Protein 4UMS (pdb70)

Radius of gyration: 17.71 Å; Cα contacts (8 Å, |Δi|>4): 432; chains: 1; bounding box: 54×30×47 Å

Foldseek 3Di:
DEAKEWEWAAEEDAQQAKDKIFIKIAPADQQFWQKWKFKKFWDLVFKAWDDKAADPLWPPCVVFWDWDCPPRRMIMIIGHHPVLRPTGSRHIDTGMMTMITGHNPHDFAKIKMDTDGTDWIWGQNPHDTGTYHYHYDIYIYGYDHDDDPDDDDD

Organism: NCBI:txid35825

Solvent-accessible surface area: 8501 Å² total; per-residue (Å²): 90,148,161,3,34,0,40,1,8,147,76,116,9,81,62,30,23,103,8,61,0,24,0,67,2,55,111,21,16,115,37,0,0,12,21,1,52,5,51,5,43,18,53,20,118,5,2,75,32,88,55,18,93,32,6,135,20,8,92,63,48,180,64,7,25,52,37,81,90,102,95,135,9,47,1,36,0,84,0,72,2,60,50,141,41,80,61,8,0,87,116,29,30,28,0,0,82,3,14,0,70,0,66,90,122,14,67,80,31,96,35,63,4,120,92,43,120,54,35,63,6,6,0,37,97,116,128,119,127,8,70,6,17,23,97,37,62,63,4,11,0,47,2,47,87,82,80,111,174,126,145,127,185,224

Secondary structure (DSSP, 8-state):
--EEEEEE-EEEEETT-EEEEEEEEES--TT-BSEEEEEEE--TTTEEEEEEEE-TTSSSHHHHEEEE--STTEEEEEEE-TTSSTT-B-S-EEEEEEEEEE-TTPPSEEEEEEEEEEEEEEEESSSSEEE-EEEEE-EEEEEEPPPPS-----

Nearest PDB structures (foldseek):
  4ums-assembly1_A  TM=1.007E+00  e=8.658E-33  Pseudobacteroides cellulosolvens
  5nrm-assembly1_A  TM=9.274E-01  e=5.463E-15  Acetivibrio cellulolyticus
  2vn5-assembly1_A  TM=9.359E-01  e=1.611E-14  Ruminiclostridium cellulolyticum
  1g1k-assembly2_B  TM=8.907E-01  e=8.159E-14  Ruminiclostridium cellulolyticum
  4uyq-assembly1_A  TM=8.966E-01  e=2.540E-13  Acetivibrio cellulolyticus

Sequence (154 aa):
MYYWMMNVVIGKMNAEVGGEVVVPIIEFNNVPSFGINNCDFKLVYDATALELKNVEAGDIIKTPLANFSNNKSEEEGKISSFLFNDASQGSMQIENNGGVFAKITFKVKSTTATGVYDLRKDLVGSFSGLKKDNKMTSIGAEFTNGSITVAATAPLEHHHH

InterPro domains:
  IPR000663 Natriuretic peptide [SM00183] (596-619)
  IPR000663 Natriuretic peptide [SM00183] (958-981)
  IPR000663 Natriuretic peptide [SM00183] (1141-1164)
  IPR000663 Natriuretic peptide [SM00183] (1418-1441)
  IPR000663 Natriuretic peptide [SM00183] (1649-1672)
  IPR000663 Natriuretic peptide [SM00183] (1844-1867)
  IPR001119 S-layer homology domain [PF00395] (2105-2124)
  IPR001119 S-layer homology domain [PF00395] (2142-2184)
  IPR001119 S-layer homology domain [PF00395] (2204-2244)
  IPR001119 S-layer homology domain [PS51272] (2069-2138)
  IPR001119 S-layer homology domain [PS51272] (2139-2198)
  IPR001119 S-layer homology domain [PS51272] (2199-2262)
  IPR001434 Large cysteine-rich periplasmic protein OmcB-like, DUF11 domain [PF01345] (1967-2082)
  IPR002102 Cellulosome anchoring protein, cohesin domain [PF00963] (34-171)
  IPR002102 Cellulosome anchoring protein, cohesin domain [PF00963] (182-318)
  IPR002102 Cellulosome anchoring protein, cohesin domain [PF00963] (352-491)
  IPR002102 Cellulosom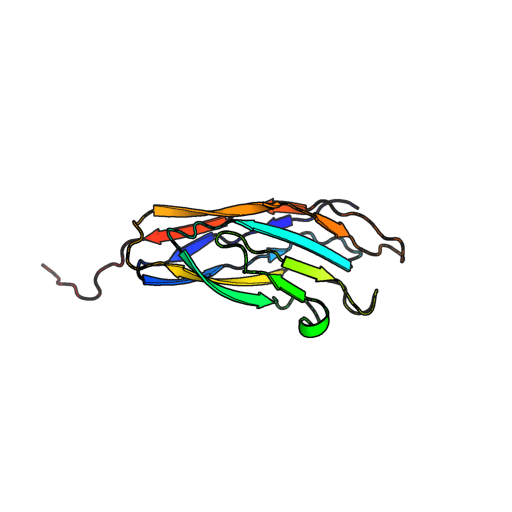e anchoring protein, cohesin domain [PF00963] (497-636)
  IPR002102 Cellulosome anchoring protein, cohesin domain [PF00963] (682-806)
  IPR002102 Cellulosome anchoring protein, cohesin domain [PF00963] (860-998)
  IPR002102 Cellulosome anchoring protein, cohesin domain [PF00963] (1042-1181)

Structure (mmCIF, N/CA/C/O backbone):
data_4UMS
#
_entry.id   4UMS
#
_cell.length_a   30.382
_cell.length_b   52.767
_cell.length_c   90.457
_cell.angle_alpha   90.00
_cell.angle_beta   90.00
_cell.angle_gamma   90.00
#
_symmetry.space_group_name_H-M   'P 21 21 21'
#
loop_
_entity.id
_entity.type
_entity.pdbx_description
1 polymer 'CELLULOSOMAL ANCHORING SCAFFOLDIN B'
2 water water
#
loop_
_atom_site.group_PDB
_atom_site.id
_atom_site.type_symbol
_atom_site.label_atom_id
_atom_site.label_alt_id
_atom_site.label_comp_id
_atom_site.label_asym_id
_atom_site.label_entity_id
_atom_site.label_seq_id
_atom_site.pdbx_PDB_ins_code
_atom_site.Cartn_x
_atom_site.Cartn_y
_atom_site.Cartn_z
_atom_site.occupancy
_atom_site.B_iso_or_equiv
_atom_site.auth_seq_id
_atom_site.auth_comp_id
_atom_site.auth_asym_id
_atom_site.auth_atom_id
_atom_site.pdbx_PDB_model_num
ATOM 1 N N . MET A 1 1 ? 24.778 -17.467 -7.606 1.00 74.38 1039 MET A N 1
ATOM 2 C CA . MET A 1 1 ? 24.281 -17.522 -9.018 1.00 66.36 1039 MET A CA 1
ATOM 3 C C . MET A 1 1 ? 22.963 -18.354 -8.836 1.00 59.43 1039 MET A C 1
ATOM 4 O O . MET A 1 1 ? 22.552 -18.465 -7.689 1.00 61.70 1039 MET A O 1
ATOM 9 N N . TYR A 1 2 ? 22.341 -19.046 -9.809 1.00 53.20 1040 TYR A N 1
ATOM 10 C CA A TYR A 1 2 ? 22.976 -19.535 -11.031 0.50 48.63 1040 TYR A CA 1
ATOM 11 C CA B TYR A 1 2 ? 22.990 -19.487 -11.010 0.50 48.48 1040 TYR A CA 1
ATOM 12 C C . TYR A 1 2 ? 22.182 -19.142 -12.281 1.00 41.36 1040 TYR A C 1
ATOM 13 O O . TYR A 1 2 ? 22.662 -18.385 -13.078 1.00 40.07 1040 TYR A O 1
ATOM 30 N N . TRP A 1 3 ? 20.988 -19.704 -12.474 1.00 36.69 1041 TRP A N 1
ATOM 31 C CA . TRP A 1 3 ? 20.213 -19.469 -13.716 1.00 31.68 1041 TRP A CA 1
ATOM 32 C C . TRP A 1 3 ? 18.743 -19.238 -13.472 1.00 29.56 1041 TRP A C 1
ATOM 33 O O . TRP A 1 3 ? 18.169 -19.827 -12.579 1.00 31.42 1041 TRP A O 1
ATOM 44 N N A MET A 1 4 ? 18.129 -18.386 -14.293 0.50 27.23 1042 MET A N 1
ATOM 45 N N B MET A 1 4 ? 18.135 -18.390 -14.305 0.50 28.66 1042 MET A N 1
ATOM 46 C CA A MET A 1 4 ? 16.676 -18.176 -14.256 0.50 26.31 1042 MET A CA 1
ATOM 47 C CA B MET A 1 4 ? 16.691 -18.115 -14.258 0.50 28.50 1042 MET A CA 1
ATOM 48 C C A MET A 1 4 ? 16.143 -18.218 -15.687 0.50 26.48 1042 MET A C 1
ATOM 49 C C B MET A 1 4 ? 16.144 -18.168 -15.689 0.50 27.77 1042 MET A C 1
ATOM 50 O O A MET A 1 4 ? 16.918 -18.218 -16.640 0.50 26.77 1042 MET A O 1
ATOM 51 O O B MET A 1 4 ? 16.912 -18.117 -16.649 0.50 28.02 1042 MET A O 1
ATOM 60 N N . ASN A 1 5 ? 14.825 -18.262 -15.832 1.00 21.32 1043 ASN A N 1
ATOM 61 C CA . ASN A 1 5 ? 14.212 -18.398 -17.123 1.00 22.27 1043 ASN A CA 1
ATOM 62 C C . ASN A 1 5 ? 13.426 -17.138 -17.490 1.00 21.57 1043 ASN A C 1
ATOM 63 O O . ASN A 1 5 ? 12.572 -16.717 -16.716 1.00 21.61 1043 ASN A O 1
ATOM 68 N N . VAL A 1 6 ? 13.699 -16.562 -18.663 1.00 20.98 1044 VAL A N 1
ATOM 69 C CA . VAL A 1 6 ? 12.809 -15.554 -19.284 1.00 19.70 1044 VAL A CA 1
ATOM 70 C C . VAL A 1 6 ? 11.994 -16.197 -20.399 1.00 20.01 1044 VAL A C 1
ATOM 71 O O . VAL A 1 6 ? 12.571 -16.738 -21.337 1.00 20.01 1044 VAL A O 1
ATOM 75 N N . VAL A 1 7 ? 10.666 -16.191 -20.252 1.00 19.41 1045 VAL A N 1
ATOM 76 C CA . VAL A 1 7 ? 9.762 -16.792 -21.227 1.00 20.34 1045 VAL A CA 1
ATOM 77 C C . VAL A 1 7 ? 9.050 -15.676 -21.973 1.00 19.38 1045 VAL A C 1
ATOM 78 O O . VAL A 1 7 ? 8.292 -14.880 -21.369 1.00 19.10 1045 VAL A O 1
ATOM 82 N N . ILE A 1 8 ? 9.299 -15.632 -23.276 1.00 19.38 1046 ILE A N 1
ATOM 83 C CA . ILE A 1 8 ? 8.586 -14.713 -24.175 1.00 18.71 1046 ILE A CA 1
ATOM 84 C C . ILE A 1 8 ? 7.338 -15.455 -24.641 1.00 19.86 1046 ILE A C 1
ATOM 85 O O . ILE A 1 8 ? 7.430 -16.617 -25.136 1.00 18.89 1046 ILE A O 1
ATOM 90 N N . GLY A 1 9 ? 6.195 -14.826 -24.450 1.00 18.96 1047 GLY A N 1
ATOM 91 C CA . GLY A 1 9 ? 4.875 -15.454 -24.669 1.00 20.99 1047 GLY A CA 1
ATOM 92 C C . GLY A 1 9 ? 4.615 -15.849 -26.114 1.00 21.10 1047 GLY A C 1
ATOM 93 O O . GLY A 1 9 ? 5.235 -15.317 -27.045 1.00 19.49 1047 GLY A O 1
ATOM 94 N N . LYS A 1 10 ? 3.759 -16.856 -26.281 1.00 23.12 1048 LYS A N 1
ATOM 95 C CA . LYS A 1 10 ? 3.246 -17.243 -27.595 1.00 25.78 1048 LYS A CA 1
ATOM 96 C C . LYS A 1 10 ? 1.770 -16.910 -27.613 1.00 26.83 1048 LYS A C 1
ATOM 97 O O . LYS A 1 10 ? 1.018 -17.371 -26.736 1.00 31.29 1048 LYS A O 1
ATOM 103 N N . MET A 1 11 ? 1.351 -16.067 -28.529 1.00 23.71 1049 MET A N 1
ATOM 104 C CA . MET A 1 11 ? -0.019 -15.582 -28.508 1.00 24.81 1049 MET A CA 1
ATOM 105 C C . MET A 1 11 ? -0.599 -15.627 -29.940 1.00 23.70 1049 MET A C 1
ATOM 106 O O . MET A 1 11 ? 0.119 -15.789 -30.952 1.00 22.94 1049 MET A O 1
ATOM 111 N N . ASN A 1 12 ? -1.912 -15.607 -30.018 1.00 23.57 1050 ASN A N 1
ATOM 112 C CA . ASN A 1 12 ? -2.631 -15.595 -31.275 1.00 23.85 1050 ASN A CA 1
ATOM 113 C C . ASN A 1 12 ? -3.313 -14.261 -31.518 1.00 24.66 1050 ASN A C 1
ATOM 114 O O . ASN A 1 12 ? -3.705 -13.578 -30.586 1.00 26.51 1050 ASN A O 1
ATOM 119 N N . ALA A 1 13 ? -3.414 -13.907 -32.789 1.00 25.03 1051 ALA A N 1
ATOM 120 C CA . ALA A 1 13 ? -3.937 -12.652 -33.258 1.00 26.52 1051 ALA A CA 1
ATOM 121 C C . ALA A 1 13 ? -4.564 -12.841 -34.641 1.00 27.94 1051 ALA A C 1
ATOM 122 O O . ALA A 1 13 ? -4.307 -13.807 -35.359 1.00 27.19 1051 ALA A O 1
ATOM 124 N N . GLU A 1 14 ? -5.333 -11.846 -35.042 1.00 29.93 1052 GLU A N 1
ATOM 125 C CA . GLU A 1 14 ? -5.930 -11.852 -36.341 1.00 30.72 1052 GLU A CA 1
ATOM 126 C C . GLU A 1 14 ? -5.346 -10.671 -37.076 1.00 28.38 1052 GLU A C 1
ATOM 127 O O . GLU A 1 14 ? -4.884 -9.738 -36.460 1.00 25.65 1052 GLU A O 1
ATOM 133 N N . VAL A 1 15 ? -5.394 -10.727 -38.402 1.00 28.16 1053 VAL A N 1
ATOM 134 C CA . VAL A 1 15 ? -4.996 -9.639 -39.272 1.00 30.10 1053 VAL A CA 1
ATOM 135 C C . VAL A 1 15 ? -5.718 -8.348 -38.856 1.00 30.57 1053 VAL A C 1
ATOM 136 O O . VAL A 1 15 ? -6.951 -8.308 -38.703 1.00 32.05 1053 VAL A O 1
ATOM 140 N N . GLY A 1 16 ? -4.960 -7.295 -38.571 1.00 29.82 1054 GLY A N 1
ATOM 141 C CA . GLY A 1 16 ? -5.592 -6.040 -38.180 1.00 29.73 1054 GLY A CA 1
ATOM 142 C C . GLY A 1 16 ? -5.927 -5.976 -36.698 1.00 31.08 1054 GLY A C 1
ATOM 143 O O . GLY A 1 16 ? -6.224 -4.890 -36.203 1.00 30.03 1054 GLY A O 1
ATOM 144 N N . GLY A 1 17 ? -5.765 -7.092 -35.940 1.00 30.83 1055 GLY A N 1
ATOM 145 C CA . GLY A 1 17 ? -6.156 -7.089 -34.547 1.00 29.90 1055 GLY A CA 1
ATOM 146 C C . GLY A 1 17 ? -4.986 -6.786 -33.625 1.00 28.48 1055 GLY A C 1
ATOM 147 O O . GLY A 1 17 ? -3.851 -6.699 -34.052 1.00 27.60 1055 GLY A O 1
ATOM 148 N N . GLU A 1 18 ? -5.257 -6.696 -32.340 1.00 29.17 1056 GLU A N 1
ATOM 149 C CA . GLU A 1 18 ? -4.195 -6.414 -31.366 1.00 29.88 1056 GLU A CA 1
ATOM 150 C C . GLU A 1 18 ? -3.941 -7.630 -30.576 1.00 27.99 1056 GLU A C 1
ATOM 151 O O . GLU A 1 18 ? -4.725 -8.574 -30.602 1.00 27.18 1056 GLU A O 1
ATOM 157 N N . VAL A 1 19 ? -2.828 -7.609 -29.859 1.00 26.41 1057 VAL A N 1
ATOM 158 C CA . VAL A 1 19 ? -2.347 -8.788 -29.205 1.00 25.87 1057 VAL A CA 1
ATOM 159 C C . VAL A 1 19 ? -1.373 -8.259 -28.146 1.00 25.13 1057 VAL A C 1
ATOM 160 O O . VAL A 1 19 ? -0.611 -7.334 -28.410 1.00 24.52 1057 VAL A O 1
ATOM 164 N N . VAL A 1 20 ? -1.466 -8.822 -26.954 1.00 27.30 1058 VAL A N 1
ATOM 165 C CA . VAL A 1 20 ? -0.605 -8.508 -25.825 1.00 25.75 1058 VAL A CA 1
ATOM 166 C C . VAL A 1 20 ? 0.212 -9.758 -25.492 1.00 25.37 1058 VAL A C 1
ATOM 167 O O . VAL A 1 20 ? -0.351 -10.823 -25.218 1.00 27.60 1058 VAL A O 1
ATOM 171 N N . VAL A 1 21 ? 1.528 -9.597 -25.531 1.00 22.97 1059 VAL A N 1
ATOM 172 C CA . VAL A 1 21 ? 2.466 -10.670 -25.281 1.00 23.20 1059 VAL A CA 1
ATOM 173 C C . VAL A 1 21 ? 3.149 -10.445 -23.941 1.00 22.15 1059 VAL A C 1
ATOM 174 O O . VAL A 1 21 ? 3.838 -9.420 -23.773 1.00 22.44 1059 VAL A O 1
ATOM 178 N N . PRO A 1 22 ? 3.029 -11.415 -23.011 1.00 21.00 1060 PRO A N 1
ATOM 179 C CA . PRO A 1 22 ? 3.730 -11.236 -21.741 1.00 20.36 1060 PRO A CA 1
ATOM 180 C C . PRO A 1 22 ? 5.145 -11.680 -21.835 1.00 19.06 1060 PRO A C 1
ATOM 181 O O . PRO A 1 22 ? 5.432 -12.610 -22.598 1.00 19.56 1060 PRO A O 1
ATOM 185 N N A ILE A 1 23 ? 6.025 -11.021 -21.089 0.50 18.89 1061 ILE A N 1
ATOM 186 N N B ILE A 1 23 ? 6.020 -11.011 -21.103 0.50 18.62 1061 ILE A N 1
ATOM 187 C CA A ILE A 1 23 ? 7.382 -11.480 -20.838 0.50 18.81 1061 ILE A CA 1
ATOM 188 C CA B ILE A 1 23 ? 7.321 -11.538 -20.799 0.50 18.35 1061 ILE A CA 1
ATOM 189 C C A ILE A 1 23 ? 7.465 -11.957 -19.379 0.50 19.24 1061 ILE A C 1
ATOM 190 C C B ILE A 1 23 ? 7.373 -11.980 -19.366 0.50 19.04 1061 ILE A C 1
ATOM 191 O O A ILE A 1 23 ? 7.296 -11.174 -18.462 0.50 18.55 1061 ILE A O 1
ATOM 192 O O B ILE A 1 23 ? 7.107 -11.196 -18.465 0.50 18.46 1061 ILE A O 1
ATOM 201 N N . GLU A 1 24 ? 7.671 -13.259 -19.173 1.00 19.37 1062 GLU A N 1
ATOM 202 C CA . GLU A 1 24 ? 7.629 -13.844 -17.829 1.00 21.78 1062 GLU A CA 1
ATOM 203 C C . GLU A 1 24 ? 8.980 -14.238 -17.303 1.00 20.80 1062 GLU A C 1
ATOM 204 O O . GLU A 1 24 ? 9.848 -14.609 -18.070 1.00 21.90 1062 GLU A O 1
ATOM 210 N N . PHE A 1 25 ? 9.171 -14.072 -15.995 1.00 21.44 1063 PHE A N 1
ATOM 211 C CA . PHE A 1 25 ? 10.324 -14.587 -15.287 1.00 22.08 1063 PHE A CA 1
ATOM 212 C C . PHE A 1 25 ? 9.906 -15.807 -14.438 1.00 25.08 1063 PHE A C 1
ATOM 213 O O . PHE A 1 25 ? 8.880 -15.749 -13.737 1.00 25.33 1063 PHE A O 1
ATOM 221 N N . ASN A 1 26 ? 10.673 -16.888 -14.521 1.00 25.12 1064 ASN A N 1
ATOM 222 C CA . ASN A 1 26 ? 10.560 -17.955 -13.509 1.00 27.61 1064 ASN A CA 1
ATOM 223 C C . ASN A 1 26 ? 11.901 -18.489 -13.057 1.00 26.66 1064 ASN A C 1
ATOM 224 O O . ASN A 1 26 ? 12.951 -18.260 -13.703 1.00 22.84 1064 ASN A O 1
ATOM 229 N N . ASN A 1 27 ? 11.841 -19.282 -11.980 1.00 26.87 1065 ASN A N 1
ATOM 230 C CA . ASN A 1 27 ? 13.031 -19.767 -11.329 1.00 27.41 1065 ASN A CA 1
ATOM 231 C C . ASN A 1 27 ? 13.943 -18.602 -10.987 1.00 26.26 1065 ASN A C 1
ATOM 232 O O . ASN A 1 27 ? 15.163 -18.639 -11.143 1.00 26.96 1065 ASN A O 1
ATOM 237 N N . VAL A 1 28 ? 13.329 -17.575 -10.431 1.00 26.03 1066 VAL A N 1
ATOM 238 C CA . VAL A 1 28 ? 14.055 -16.382 -9.963 1.00 25.81 1066 VAL A CA 1
ATOM 239 C C . VAL A 1 28 ? 14.890 -16.841 -8.738 1.00 27.32 1066 VAL A C 1
ATOM 240 O O . VAL A 1 28 ? 14.369 -17.521 -7.906 1.00 26.35 1066 VAL A O 1
ATOM 244 N N . PRO A 1 29 ? 16.189 -16.506 -8.659 1.00 27.49 1067 PRO A N 1
ATOM 245 C CA . PRO A 1 29 ? 16.955 -17.039 -7.525 1.00 28.88 1067 PRO A CA 1
ATOM 246 C C . PRO A 1 29 ? 16.416 -16.520 -6.201 1.00 29.30 1067 PRO A C 1
ATOM 247 O O . PRO A 1 29 ? 15.839 -15.443 -6.134 1.00 26.72 1067 PRO A O 1
ATOM 251 N N . SER A 1 30 ? 16.595 -17.292 -5.130 1.00 32.77 1068 SER A N 1
ATOM 252 C CA . SER A 1 30 ? 16.021 -16.911 -3.836 1.00 34.51 1068 SER A CA 1
ATOM 253 C C . SER A 1 30 ? 16.517 -15.526 -3.345 1.00 34.27 1068 SER A C 1
ATOM 254 O O . SER A 1 30 ? 15.807 -14.840 -2.629 1.00 34.86 1068 SER A O 1
ATOM 257 N N . PHE A 1 31 ? 17.736 -15.124 -3.718 1.00 33.22 1069 PHE A N 1
ATOM 258 C CA . PHE A 1 31 ? 18.221 -13.769 -3.363 1.00 31.24 1069 PHE A CA 1
ATOM 259 C C . PHE A 1 31 ? 17.679 -12.596 -4.213 1.00 29.47 1069 PHE A C 1
ATOM 260 O O . PHE A 1 31 ? 17.943 -11.411 -3.927 1.00 28.58 1069 PHE A O 1
ATOM 268 N N . GLY A 1 32 ? 16.892 -12.899 -5.227 1.00 28.22 1070 GLY A N 1
ATOM 269 C CA . GLY A 1 32 ? 16.263 -11.873 -6.038 1.00 25.64 1070 GLY A CA 1
ATOM 270 C C . GLY A 1 32 ? 17.109 -11.324 -7.155 1.00 24.78 1070 GLY A C 1
ATOM 271 O O . GLY A 1 32 ? 18.238 -11.797 -7.436 1.00 24.37 1070 GLY A O 1
ATOM 272 N N . ILE A 1 33 ? 16.522 -10.337 -7.829 1.00 22.70 1071 ILE A N 1
ATOM 273 C CA . ILE A 1 33 ? 17.165 -9.663 -8.956 1.00 22.77 1071 ILE A CA 1
ATOM 274 C C . ILE A 1 33 ? 17.258 -8.175 -8.627 1.00 22.71 1071 ILE A C 1
ATOM 275 O O . ILE A 1 33 ? 16.251 -7.525 -8.295 1.00 20.90 1071 ILE A O 1
ATOM 280 N N . ASN A 1 34 ? 18.468 -7.645 -8.763 1.00 22.44 1072 ASN A N 1
ATOM 281 C CA . ASN A 1 34 ? 18.679 -6.235 -8.526 1.00 23.54 1072 ASN A CA 1
ATOM 282 C C . ASN A 1 34 ? 18.683 -5.417 -9.824 1.00 22.76 1072 ASN A C 1
ATOM 283 O O . ASN A 1 34 ? 18.281 -4.239 -9.856 1.00 23.03 1072 ASN A O 1
ATOM 288 N N . ASN A 1 35 ? 19.061 -6.065 -10.918 1.00 23.21 1073 ASN A N 1
ATOM 289 C CA . ASN A 1 35 ? 19.010 -5.460 -12.202 1.00 23.92 1073 ASN A CA 1
ATOM 290 C C . ASN A 1 35 ? 19.132 -6.438 -13.361 1.00 22.31 1073 ASN A C 1
ATOM 291 O O . ASN A 1 35 ? 19.685 -7.552 -13.245 1.00 20.84 1073 ASN A O 1
ATOM 296 N N . CYS A 1 36 ? 18.536 -6.030 -14.469 1.00 20.41 1074 CYS A N 1
ATOM 297 C CA . CYS A 1 36 ? 18.593 -6.823 -15.691 1.00 21.34 1074 CYS A CA 1
ATOM 298 C C . CYS A 1 36 ? 18.322 -5.908 -16.908 1.00 21.48 1074 CYS A C 1
ATOM 299 O O . CYS A 1 36 ? 17.624 -4.937 -16.786 1.00 21.67 1074 CYS A O 1
ATOM 302 N N . ASP A 1 37 ? 19.051 -6.163 -18.001 1.00 21.88 1075 ASP A N 1
ATOM 303 C CA . ASP A 1 37 ? 18.803 -5.541 -19.266 1.00 22.59 1075 ASP A CA 1
ATOM 304 C C . ASP A 1 37 ? 18.976 -6.575 -20.380 1.00 21.04 1075 ASP A C 1
ATOM 305 O O . ASP A 1 37 ? 19.821 -7.500 -20.323 1.00 19.50 1075 ASP A O 1
ATOM 310 N N . PHE A 1 38 ? 18.092 -6.433 -21.353 1.00 19.72 1076 PHE A N 1
ATOM 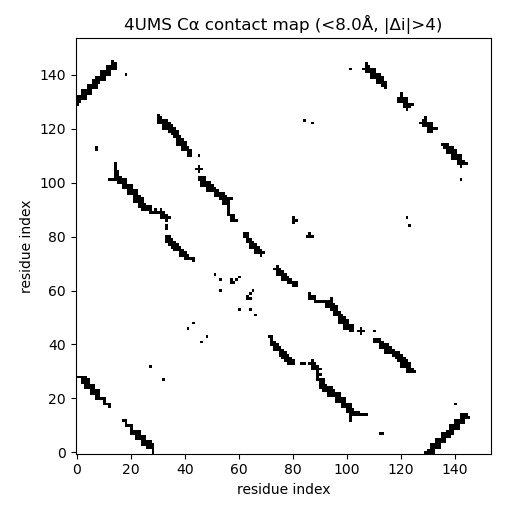311 C CA . PHE A 1 38 ? 18.056 -7.303 -22.502 1.00 19.47 1076 PHE A CA 1
ATOM 312 C C . PHE A 1 38 ? 17.225 -6.651 -23.561 1.00 19.31 1076 PHE A C 1
ATOM 313 O O . PHE A 1 38 ? 16.393 -5.794 -23.274 1.00 18.98 1076 PHE A O 1
ATOM 321 N N . LYS A 1 39 ? 17.444 -7.096 -24.776 1.00 20.02 1077 LYS A N 1
ATOM 322 C CA . LYS A 1 39 ? 16.706 -6.681 -25.938 1.00 21.52 1077 LYS A CA 1
ATOM 323 C C . LYS A 1 39 ? 15.974 -7.879 -26.569 1.00 21.51 1077 LYS A C 1
ATOM 324 O O . LYS A 1 39 ? 16.502 -8.999 -26.583 1.00 19.86 1077 LYS A O 1
ATOM 330 N N . LEU A 1 40 ? 14.780 -7.593 -27.063 1.00 20.32 1078 LEU A N 1
ATOM 331 C CA . LEU A 1 40 ? 14.016 -8.486 -27.950 1.00 20.91 1078 LEU A CA 1
ATOM 332 C C . LEU A 1 40 ? 13.839 -7.980 -29.340 1.00 21.27 1078 LEU A C 1
ATOM 333 O O . LEU A 1 40 ? 13.825 -6.751 -29.580 1.00 21.45 1078 LEU A O 1
ATOM 338 N N . VAL A 1 41 ? 13.614 -8.928 -30.250 1.00 19.62 1079 VAL A N 1
ATOM 339 C CA . VAL A 1 41 ? 13.394 -8.619 -31.653 1.00 19.82 1079 VAL A CA 1
ATOM 340 C C . VAL A 1 41 ? 12.029 -9.163 -32.087 1.00 18.27 1079 VAL A C 1
ATOM 341 O O . VAL A 1 41 ? 11.638 -10.290 -31.710 1.00 17.68 1079 VAL A O 1
ATOM 345 N N . TYR A 1 42 ? 11.371 -8.371 -32.913 1.00 17.34 1080 TYR A N 1
ATOM 346 C CA . TYR A 1 42 ? 10.049 -8.640 -33.478 1.00 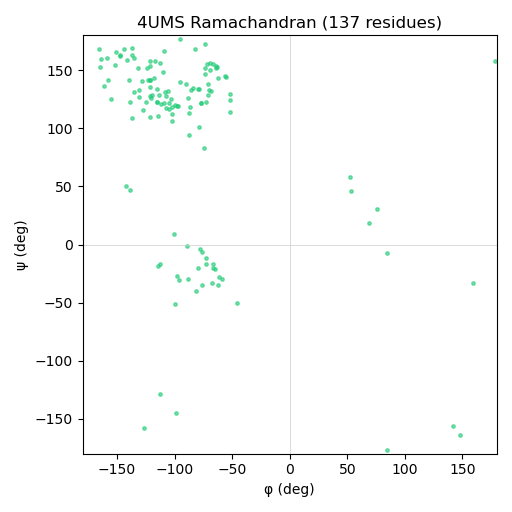16.83 1080 TYR A CA 1
ATOM 347 C C . TYR A 1 42 ? 10.104 -8.245 -35.003 1.00 16.83 1080 TYR A C 1
ATOM 348 O O . TYR A 1 42 ? 11.009 -7.541 -35.502 1.00 18.12 1080 TYR A O 1
ATOM 357 N N . ASP A 1 43 ? 9.129 -8.747 -35.739 1.00 17.12 1081 ASP A N 1
ATOM 358 C CA . ASP A 1 43 ? 9.008 -8.490 -37.157 1.00 17.66 1081 ASP A CA 1
ATOM 359 C C . ASP A 1 43 ? 8.218 -7.205 -37.342 1.00 18.29 1081 ASP A C 1
ATOM 360 O O . ASP A 1 43 ? 6.989 -7.192 -37.333 1.00 18.49 1081 ASP A O 1
ATOM 365 N N . ALA A 1 44 ? 8.936 -6.096 -37.479 1.00 19.74 1082 ALA A N 1
ATOM 366 C CA . ALA A 1 44 ? 8.287 -4.799 -37.737 1.00 21.30 1082 ALA A CA 1
ATOM 367 C C . ALA A 1 44 ? 7.583 -4.648 -39.095 1.00 21.84 1082 ALA A C 1
ATOM 368 O O . ALA A 1 44 ? 6.772 -3.746 -39.234 1.00 22.03 1082 ALA A O 1
ATOM 370 N N . THR A 1 45 ? 7.909 -5.475 -40.104 1.00 21.79 1083 THR A N 1
ATOM 371 C CA . THR A 1 45 ? 7.148 -5.490 -41.367 1.00 23.40 1083 THR A CA 1
ATOM 372 C C . THR A 1 45 ? 5.747 -6.015 -41.135 1.00 23.48 1083 THR A C 1
ATOM 373 O O . THR A 1 45 ? 4.771 -5.554 -41.754 1.00 24.62 1083 THR A O 1
ATOM 377 N N . ALA A 1 46 ? 5.624 -6.946 -40.198 1.00 21.16 1084 ALA A N 1
ATOM 378 C CA . ALA A 1 46 ? 4.369 -7.607 -39.903 1.00 21.58 1084 ALA A CA 1
ATOM 379 C C . ALA A 1 46 ? 3.602 -6.999 -38.749 1.00 22.46 1084 ALA A C 1
ATOM 380 O O . ALA A 1 46 ? 2.359 -7.116 -38.713 1.00 22.62 1084 ALA A O 1
ATOM 382 N N . LEU A 1 47 ? 4.312 -6.422 -37.763 1.00 21.93 1085 LEU A N 1
ATOM 383 C CA . LEU A 1 47 ? 3.657 -5.984 -36.500 1.00 22.06 1085 LEU A CA 1
ATOM 384 C C . LEU A 1 47 ? 3.995 -4.542 -36.174 1.00 22.75 1085 LEU A C 1
ATOM 385 O O . LEU A 1 47 ? 5.113 -4.114 -36.406 1.00 23.69 1085 LEU A O 1
ATOM 390 N N . GLU A 1 48 ? 2.994 -3.804 -35.666 1.00 22.36 1086 GLU A N 1
ATOM 391 C CA . GLU A 1 48 ? 3.164 -2.448 -35.238 1.00 24.25 1086 GLU A CA 1
ATOM 392 C C . GLU A 1 48 ? 3.190 -2.460 -33.722 1.00 22.20 1086 GLU A C 1
ATOM 393 O O . GLU A 1 48 ? 2.249 -2.910 -33.051 1.00 22.14 1086 GLU A O 1
ATOM 399 N N . LEU A 1 49 ? 4.321 -2.068 -33.165 1.00 22.37 1087 LEU A N 1
ATOM 400 C CA . LEU A 1 49 ? 4.404 -1.979 -31.728 1.00 22.10 1087 LEU A CA 1
ATOM 401 C C . LEU A 1 49 ? 3.577 -0.795 -31.263 1.00 23.89 1087 LEU A C 1
ATOM 402 O O . LEU A 1 49 ? 3.758 0.305 -31.764 1.00 25.80 1087 LEU A O 1
ATOM 407 N N . LYS A 1 50 ? 2.696 -1.024 -30.294 1.00 25.46 1088 LYS A N 1
ATOM 408 C CA . LYS A 1 50 ? 1.911 0.053 -29.674 1.00 27.71 1088 LYS A CA 1
ATOM 409 C C . LYS A 1 50 ? 2.467 0.524 -28.334 1.00 27.57 1088 LYS A C 1
ATOM 410 O O . LYS A 1 50 ? 2.607 1.739 -28.092 1.00 26.23 1088 LYS A O 1
ATOM 416 N N . ASN A 1 51 ? 2.713 -0.421 -27.420 1.00 27.07 1089 ASN A N 1
ATOM 417 C CA . ASN A 1 51 ? 3.244 -0.038 -26.143 1.00 27.15 1089 ASN A CA 1
ATOM 418 C C . ASN A 1 51 ? 3.803 -1.199 -25.340 1.00 24.11 1089 ASN A C 1
ATOM 419 O O . ASN A 1 51 ? 3.656 -2.391 -25.713 1.00 21.33 1089 ASN A O 1
ATOM 424 N N . VAL A 1 52 ? 4.495 -0.784 -24.290 1.00 23.39 1090 VAL A N 1
ATOM 425 C CA . VAL A 1 52 ? 5.182 -1.655 -23.339 1.00 24.54 1090 VAL A CA 1
ATOM 426 C C . VAL A 1 52 ? 4.796 -1.234 -21.929 1.00 26.19 1090 VAL A C 1
ATOM 427 O O . VAL A 1 52 ? 4.880 -0.041 -21.596 1.00 26.03 1090 VAL A O 1
ATOM 431 N N . GLU A 1 53 ? 4.327 -2.176 -21.110 1.00 22.66 1091 GLU A N 1
ATOM 432 C CA . GLU A 1 53 ? 3.966 -1.874 -19.735 1.00 24.26 1091 GLU A CA 1
ATOM 433 C C . GLU A 1 53 ? 4.757 -2.779 -18.802 1.00 23.21 1091 GLU A C 1
ATOM 434 O O . GLU A 1 53 ? 4.865 -3.972 -19.075 1.00 19.64 1091 GLU A O 1
ATOM 440 N N . ALA A 1 54 ? 5.182 -2.222 -17.673 1.00 21.48 1092 ALA A N 1
ATOM 441 C CA . ALA A 1 54 ? 5.818 -3.011 -16.630 1.00 22.56 1092 ALA A CA 1
ATOM 442 C C . ALA A 1 54 ? 4.867 -4.062 -16.069 1.00 23.00 1092 ALA A C 1
ATOM 443 O O . ALA A 1 54 ? 3.673 -3.795 -15.890 1.00 23.63 1092 ALA A O 1
ATOM 445 N N . GLY A 1 55 ? 5.395 -5.234 -15.745 1.00 23.06 1093 GLY A N 1
ATOM 446 C CA . GLY A 1 55 ? 4.601 -6.246 -15.079 1.00 24.63 1093 GLY A CA 1
ATOM 447 C C . GLY A 1 55 ? 4.497 -6.059 -13.575 1.00 28.95 1093 GLY A C 1
ATOM 448 O O . GLY A 1 55 ? 5.231 -5.291 -12.957 1.00 26.57 1093 GLY A O 1
ATOM 449 N N . ASP A 1 56 ? 3.591 -6.824 -12.965 1.00 32.53 1094 ASP A N 1
ATOM 450 C CA . ASP A 1 56 ? 3.356 -6.701 -11.513 1.00 33.53 1094 ASP A CA 1
ATOM 451 C C . ASP A 1 56 ? 4.441 -7.361 -10.606 1.00 30.00 1094 ASP A C 1
ATOM 452 O O . ASP A 1 56 ? 4.381 -7.182 -9.407 1.00 30.01 1094 ASP A O 1
ATOM 457 N N . ILE A 1 57 ? 5.433 -8.092 -11.156 1.00 27.06 1095 ILE A N 1
ATOM 458 C CA . ILE A 1 57 ? 6.604 -8.443 -10.313 1.00 25.45 1095 ILE A CA 1
ATOM 459 C C . ILE A 1 57 ? 7.557 -7.252 -10.017 1.00 26.16 1095 ILE A C 1
ATOM 460 O O . ILE A 1 57 ? 8.467 -7.358 -9.194 1.00 26.76 1095 ILE A O 1
ATOM 465 N N . ILE A 1 58 ? 7.373 -6.128 -10.718 1.00 27.73 1096 ILE A N 1
ATOM 466 C CA . ILE A 1 58 ? 8.264 -4.979 -10.590 1.00 27.34 1096 ILE A CA 1
ATOM 467 C C . ILE A 1 58 ? 7.593 -4.048 -9.619 1.00 30.36 1096 ILE A C 1
ATOM 468 O O . ILE A 1 58 ? 6.491 -3.561 -9.911 1.00 29.45 1096 ILE A O 1
ATOM 473 N N . LYS A 1 59 ? 8.272 -3.780 -8.504 1.00 32.36 1097 LYS A N 1
ATOM 474 C CA . LYS A 1 59 ? 7.758 -2.833 -7.511 1.00 36.34 1097 LYS A CA 1
ATOM 475 C C . LYS A 1 59 ? 8.296 -1.457 -7.898 1.00 35.47 1097 LYS A C 1
ATOM 476 O O . LYS A 1 59 ? 9.433 -1.326 -8.345 1.00 31.87 1097 LYS A O 1
ATOM 482 N N . THR A 1 60 ? 7.434 -0.447 -7.809 1.00 34.88 1098 THR A N 1
ATOM 483 C CA . THR A 1 60 ? 7.796 0.938 -8.166 1.00 36.02 1098 THR A CA 1
ATOM 484 C C . THR A 1 60 ? 8.422 1.073 -9.559 1.00 32.42 1098 THR A C 1
ATOM 485 O O . THR A 1 60 ? 9.514 1.604 -9.721 1.00 29.63 1098 THR A O 1
ATOM 489 N N . PRO A 1 61 ? 7.685 0.642 -10.587 1.00 30.72 1099 PRO A N 1
ATOM 490 C CA . PRO A 1 61 ? 8.213 0.633 -11.962 1.00 29.64 1099 PRO A CA 1
ATOM 491 C C . PRO A 1 61 ? 8.611 2.009 -12.544 1.00 28.08 1099 PRO A C 1
ATOM 492 O O . PRO A 1 61 ? 9.514 2.102 -13.410 1.00 26.00 1099 PRO A O 1
ATOM 496 N N . LEU A 1 62 ? 7.978 3.081 -12.099 1.00 29.52 1100 LEU A N 1
ATOM 497 C CA . LEU A 1 62 ? 8.365 4.413 -12.604 1.00 30.03 1100 LEU A CA 1
ATOM 498 C C . LEU A 1 62 ? 9.820 4.711 -12.225 1.00 29.72 1100 LEU A C 1
ATOM 499 O O . LEU A 1 62 ? 10.574 5.338 -12.993 1.00 27.80 1100 LEU A O 1
ATOM 504 N N . ALA A 1 63 ? 10.246 4.238 -11.057 1.00 31.19 1101 ALA A N 1
ATOM 505 C CA . ALA A 1 63 ? 11.606 4.521 -10.633 1.00 29.82 1101 ALA A CA 1
ATOM 506 C C . ALA A 1 63 ? 12.569 3.481 -11.142 1.00 28.77 1101 ALA A C 1
ATOM 507 O O . ALA A 1 63 ? 13.704 3.810 -11.358 1.00 31.94 1101 ALA A O 1
ATOM 509 N N . ASN A 1 64 ? 12.120 2.233 -11.334 1.00 25.85 1102 ASN A N 1
ATOM 510 C CA . ASN A 1 64 ? 12.993 1.079 -11.528 1.00 26.38 1102 ASN A CA 1
ATOM 511 C C . ASN A 1 64 ? 12.958 0.414 -12.914 1.00 23.77 1102 ASN A C 1
ATOM 512 O O . ASN A 1 64 ? 13.840 -0.386 -13.243 1.00 23.15 1102 ASN A O 1
ATOM 517 N N . PHE A 1 65 ? 11.939 0.694 -13.696 1.00 24.39 1103 PHE A N 1
ATOM 518 C CA . PHE A 1 65 ? 11.773 0.016 -15.011 1.00 24.11 1103 PHE A CA 1
ATOM 519 C C . PHE A 1 65 ? 11.752 1.059 -16.114 1.00 24.76 1103 PHE A C 1
ATOM 520 O O . PHE A 1 65 ? 11.203 2.146 -15.922 1.00 25.28 1103 PHE A O 1
ATOM 528 N N . SER A 1 66 ? 12.388 0.725 -17.243 1.00 24.57 1104 SER A N 1
ATOM 529 C CA . SER A 1 66 ? 12.233 1.464 -18.497 1.00 23.30 1104 SER A CA 1
ATOM 530 C C . SER A 1 66 ? 12.355 0.565 -19.709 1.00 21.68 1104 SER A C 1
ATOM 531 O O . SER A 1 66 ? 12.871 -0.570 -19.645 1.00 22.39 1104 SER A O 1
ATOM 534 N N . ASN A 1 67 ? 11.881 1.083 -20.819 1.00 20.56 1105 ASN A N 1
ATOM 535 C CA . ASN A 1 67 ? 12.034 0.434 -22.115 1.00 19.97 1105 ASN A CA 1
ATOM 536 C C . ASN A 1 67 ? 12.295 1.466 -23.179 1.00 20.77 1105 ASN A C 1
ATOM 537 O O . ASN A 1 67 ? 12.068 2.629 -22.963 1.00 21.88 1105 ASN A O 1
ATOM 542 N N . ASN A 1 68 ? 12.872 1.021 -24.276 1.00 20.21 1106 ASN A N 1
ATOM 543 C CA . ASN A 1 68 ? 13.295 1.846 -25.354 1.00 20.25 1106 ASN A CA 1
ATOM 544 C C . ASN A 1 68 ? 12.886 1.156 -26.624 1.00 19.84 1106 ASN A C 1
ATOM 545 O O . ASN A 1 68 ? 13.420 0.093 -26.999 1.00 19.37 1106 ASN A O 1
ATOM 550 N N . LYS A 1 69 ? 11.898 1.754 -27.249 1.00 18.96 1107 LYS A N 1
ATOM 551 C CA . LYS A 1 69 ? 11.303 1.233 -28.462 1.00 19.81 1107 LYS A CA 1
ATOM 552 C C . LYS A 1 69 ? 11.801 1.936 -29.718 1.00 20.58 1107 LYS A C 1
ATOM 553 O O . LYS A 1 69 ? 11.228 1.726 -30.768 1.00 19.74 1107 LYS A O 1
ATOM 559 N N . SER A 1 70 ? 12.826 2.793 -29.604 1.00 21.91 1108 SER A N 1
ATOM 560 C CA . SER A 1 70 ? 13.259 3.639 -30.728 1.00 24.00 1108 SER A CA 1
ATOM 561 C C . SER A 1 70 ? 13.995 2.923 -31.860 1.00 26.03 1108 SER A C 1
ATOM 562 O O . SER A 1 70 ? 14.071 3.457 -32.954 1.00 26.56 1108 SER A O 1
ATOM 565 N N . GLU A 1 71 ? 14.502 1.716 -31.646 1.00 25.45 1109 GLU A N 1
ATOM 566 C CA . GLU A 1 71 ? 15.054 0.993 -32.777 1.00 27.98 1109 GLU A CA 1
ATOM 567 C C . GLU A 1 71 ? 13.988 0.108 -33.338 1.00 25.98 1109 GLU A C 1
ATOM 568 O O . GLU A 1 71 ? 13.656 -0.923 -32.742 1.00 23.76 1109 GLU A O 1
ATOM 574 N N A GLU A 1 72 ? 13.441 0.494 -34.488 0.70 28.20 1110 GLU A N 1
ATOM 575 N N B GLU A 1 72 ? 13.447 0.484 -34.487 0.30 27.00 1110 GLU A N 1
ATOM 576 C CA A GLU A 1 72 ? 12.340 -0.261 -35.051 0.70 28.94 1110 GLU A CA 1
ATOM 577 C CA B GLU A 1 72 ? 12.287 -0.183 -35.057 0.30 26.87 1110 GLU A CA 1
ATOM 578 C C A GLU A 1 72 ? 12.729 -1.749 -35.161 0.70 26.88 1110 GLU A C 1
ATOM 579 C C B GLU A 1 72 ? 12.552 -1.670 -35.406 0.30 26.38 1110 GLU A C 1
ATOM 580 O O A GLU A 1 72 ? 13.873 -2.130 -35.451 0.70 27.90 1110 GLU A O 1
ATOM 581 O O B GLU A 1 72 ? 13.382 -1.949 -36.263 0.30 27.92 1110 GLU A O 1
ATOM 592 N N . GLY A 1 73 ? 11.808 -2.594 -34.786 1.00 26.28 1111 GLY A N 1
ATOM 593 C CA . GLY A 1 73 ? 12.083 -4.055 -34.821 1.00 25.13 1111 GLY A CA 1
ATOM 594 C C . GLY A 1 73 ? 12.688 -4.614 -33.512 1.00 22.92 1111 GLY A C 1
ATOM 595 O O . GLY A 1 73 ? 12.781 -5.833 -33.352 1.00 21.00 1111 GLY A O 1
ATOM 596 N N . LYS A 1 74 ? 13.104 -3.757 -32.577 1.00 23.39 1112 LYS A N 1
ATOM 597 C CA . LYS A 1 74 ? 13.786 -4.192 -31.352 1.00 24.51 1112 LYS A CA 1
ATOM 598 C C . LYS A 1 74 ? 13.109 -3.483 -30.180 1.00 22.59 1112 LYS A C 1
ATOM 599 O O . LYS A 1 74 ? 12.627 -2.395 -30.326 1.00 20.53 1112 LYS A O 1
ATOM 605 N N . ILE A 1 75 ? 13.138 -4.103 -29.012 1.00 20.34 1113 ILE A N 1
ATOM 606 C CA . ILE A 1 75 ? 12.725 -3.428 -27.796 1.00 19.75 1113 ILE A CA 1
ATOM 607 C C . ILE A 1 75 ? 13.762 -3.734 -26.734 1.00 19.50 1113 ILE A C 1
ATOM 608 O O . ILE A 1 75 ? 14.081 -4.909 -26.505 1.00 17.44 1113 ILE A O 1
ATOM 613 N N A SER A 1 76 ? 14.227 -2.692 -26.071 0.50 20.03 1114 SER A N 1
ATOM 614 N N B SER A 1 76 ? 14.307 -2.684 -26.117 0.50 19.15 1114 SER A N 1
ATOM 615 C CA A SER A 1 76 ? 15.209 -2.794 -25.019 0.50 20.76 1114 SER A CA 1
ATOM 616 C CA B SER A 1 76 ? 15.227 -2.793 -24.977 0.50 19.12 1114 SER A CA 1
ATOM 617 C C A SER A 1 76 ? 14.522 -2.613 -23.658 0.50 19.71 1114 SER A C 1
ATOM 618 C C B SER A 1 76 ? 14.442 -2.673 -23.676 0.50 18.75 1114 SER A C 1
ATOM 619 O O A SER A 1 76 ? 13.790 -1.647 -23.467 0.50 19.77 1114 SER A O 1
ATOM 620 O O B SER A 1 76 ? 13.573 -1.821 -23.544 0.50 18.75 1114 SER A O 1
ATOM 625 N N . PHE A 1 77 ? 14.742 -3.550 -22.741 1.00 18.21 1115 PHE A N 1
ATOM 626 C CA . PHE A 1 77 ? 14.178 -3.516 -21.397 1.00 18.45 1115 PHE A CA 1
ATOM 627 C C . PHE A 1 77 ? 15.288 -3.228 -20.365 1.00 19.94 1115 PHE A C 1
ATOM 628 O O . PHE A 1 77 ? 16.396 -3.792 -20.419 1.00 19.61 1115 PHE A O 1
ATOM 636 N N . LEU A 1 78 ? 14.963 -2.428 -19.368 1.00 20.43 1116 LEU A N 1
ATOM 637 C CA . LEU A 1 78 ? 15.886 -2.145 -18.290 1.00 22.76 1116 LEU A CA 1
ATOM 638 C C . LEU A 1 78 ? 15.217 -2.137 -16.927 1.00 21.73 1116 LEU A C 1
ATOM 639 O O . LEU A 1 78 ? 14.250 -1.390 -16.704 1.00 22.15 1116 LEU A O 1
ATOM 644 N N . PHE A 1 79 ? 15.708 -2.991 -16.021 1.00 19.77 1117 PHE A N 1
ATOM 645 C CA . PHE A 1 79 ? 15.230 -2.974 -14.644 1.00 19.93 1117 PHE A CA 1
ATOM 646 C C . PHE A 1 79 ? 16.457 -2.703 -13.779 1.00 20.75 1117 PHE A C 1
ATOM 647 O O . PHE A 1 79 ? 17.519 -3.290 -13.986 1.00 20.17 1117 PHE A O 1
ATOM 655 N N . ASN A 1 80 ? 16.308 -1.809 -12.810 1.00 22.59 1118 ASN A N 1
ATOM 656 C CA . ASN A 1 80 ? 17.390 -1.559 -11.850 1.00 25.10 1118 ASN A CA 1
ATOM 657 C C . ASN A 1 80 ? 16.703 -1.029 -10.612 1.00 27.64 1118 ASN A C 1
ATOM 658 O O . ASN A 1 80 ? 15.950 -0.050 -10.713 1.00 27.79 1118 ASN A O 1
ATOM 663 N N . ASP A 1 81 ? 16.950 -1.664 -9.469 1.00 27.14 1119 ASP A N 1
ATOM 664 C CA . ASP A 1 81 ? 16.327 -1.233 -8.214 1.00 29.79 1119 ASP A CA 1
ATOM 665 C C . ASP A 1 81 ? 17.082 -0.015 -7.687 1.00 32.64 1119 ASP A C 1
ATOM 666 O O . ASP A 1 81 ? 18.161 -0.146 -7.090 1.00 33.05 1119 ASP A O 1
ATOM 671 N N . ALA A 1 82 ? 16.500 1.160 -7.908 1.00 34.76 1120 ALA A N 1
ATOM 672 C CA . ALA A 1 82 ? 17.055 2.422 -7.423 1.00 40.18 1120 ALA A CA 1
ATOM 673 C C . ALA A 1 82 ? 17.499 2.348 -5.956 1.00 41.99 1120 ALA A C 1
ATOM 674 O O . ALA A 1 82 ? 18.624 2.702 -5.639 1.00 43.77 1120 ALA A O 1
ATOM 676 N N . SER A 1 83 ? 16.612 1.855 -5.090 1.00 43.43 1121 SER A N 1
ATOM 677 C CA . SER A 1 83 ? 16.813 1.834 -3.643 1.00 43.36 112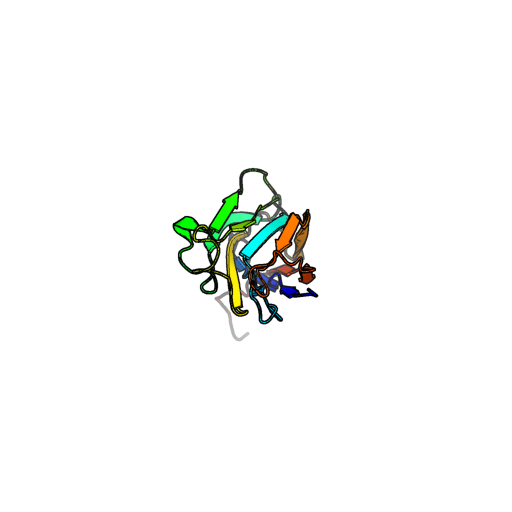1 SER A CA 1
ATOM 678 C C . SER A 1 83 ? 17.948 0.896 -3.225 1.00 45.00 1121 SER A C 1
ATOM 679 O O . SER A 1 83 ? 18.431 0.964 -2.089 1.00 48.46 1121 SER A O 1
ATOM 682 N N . GLN A 1 84 ? 18.354 -0.002 -4.129 1.00 46.66 1122 GLN A N 1
ATOM 683 C CA . GLN A 1 84 ? 19.585 -0.802 -3.981 1.00 46.78 1122 GLN A CA 1
ATOM 684 C C . GLN A 1 84 ? 19.368 -1.895 -2.970 1.00 43.48 1122 GLN A C 1
ATOM 685 O O . GLN A 1 84 ? 20.293 -2.307 -2.275 1.00 43.23 1122 GLN A O 1
ATOM 691 N N . GLY A 1 85 ? 18.138 -2.364 -2.868 1.00 41.09 1123 GLY A N 1
ATOM 692 C CA . GLY A 1 85 ? 17.818 -3.375 -1.883 1.00 40.01 1123 GLY A CA 1
ATOM 693 C C . GLY A 1 85 ? 16.361 -3.473 -1.520 1.00 40.26 1123 GLY A C 1
ATOM 694 O O . GLY A 1 85 ? 15.884 -4.553 -1.199 1.00 43.61 1123 GLY A O 1
ATOM 695 N N . SER A 1 86 ? 15.676 -2.413 -1.532 1.00 42.31 1124 SER A N 1
ATOM 696 C CA . SER A 1 86 ? 14.290 -2.363 -1.037 1.00 45.75 1124 SER A CA 1
ATOM 697 C C . SER A 1 86 ? 13.244 -2.893 -2.037 1.00 45.19 1124 SER A C 1
ATOM 698 O O . SER A 1 86 ? 12.114 -3.233 -1.630 1.00 43.43 1124 SER A O 1
ATOM 701 N N . MET A 1 87 ? 13.624 -2.939 -3.328 1.00 39.23 1125 MET A N 1
ATOM 702 C CA . MET A 1 87 ? 12.691 -3.256 -4.411 1.00 38.12 1125 MET A CA 1
ATOM 703 C C . MET A 1 87 ? 13.265 -4.182 -5.498 1.00 33.94 1125 MET A C 1
ATOM 704 O O . MET A 1 87 ? 13.061 -3.968 -6.699 1.00 33.82 1125 MET A O 1
ATOM 709 N N . GLN A 1 88 ? 13.903 -5.252 -5.034 1.00 30.61 1126 GLN A N 1
ATOM 710 C CA . GLN A 1 88 ? 14.366 -6.325 -5.895 1.00 30.58 1126 GLN A CA 1
ATOM 711 C C . GLN A 1 88 ? 13.146 -7.009 -6.473 1.00 29.94 1126 GLN A C 1
ATOM 712 O O . GLN A 1 88 ? 12.041 -6.895 -5.945 1.00 31.28 1126 GLN A O 1
ATOM 718 N N . ILE A 1 89 ? 13.318 -7.637 -7.625 1.00 27.62 1127 ILE A N 1
ATOM 719 C CA . ILE A 1 89 ? 12.376 -8.612 -8.082 1.00 27.57 1127 ILE A CA 1
ATOM 720 C C . ILE A 1 89 ? 12.656 -9.895 -7.259 1.00 29.01 1127 ILE A C 1
ATOM 721 O O . ILE A 1 89 ? 13.796 -10.418 -7.261 1.00 29.01 1127 ILE A O 1
ATOM 726 N N . GLU A 1 90 ? 11.621 -10.357 -6.552 1.00 32.19 1128 GLU A N 1
ATOM 727 C CA . GLU A 1 90 ? 11.730 -11.400 -5.527 1.00 34.80 1128 GLU A CA 1
ATOM 728 C C . GLU A 1 90 ? 11.004 -12.694 -5.873 1.00 36.31 1128 GLU A C 1
ATOM 729 O O . GLU A 1 90 ? 11.284 -13.749 -5.282 1.00 38.65 1128 GLU A O 1
ATOM 735 N N . ASN A 1 91 ? 10.081 -12.643 -6.820 1.00 33.68 1129 ASN A N 1
ATOM 736 C CA A ASN A 1 91 ? 9.590 -13.888 -7.361 0.50 34.84 1129 ASN A CA 1
ATOM 737 C CA B ASN A 1 91 ? 9.369 -13.818 -7.299 0.50 35.20 1129 ASN A CA 1
ATOM 738 C C . ASN A 1 91 ? 9.156 -13.755 -8.803 1.00 33.97 1129 ASN A C 1
ATOM 739 O O . ASN A 1 91 ? 9.203 -12.666 -9.388 1.00 32.90 1129 ASN A O 1
ATOM 748 N N . GLY A 1 92 ? 8.875 -14.910 -9.394 1.00 32.80 1130 GLY A N 1
ATOM 749 C CA . GLY A 1 92 ? 8.553 -14.970 -10.782 1.00 31.78 1130 GLY A CA 1
ATOM 750 C C . GLY A 1 92 ? 7.155 -14.431 -11.018 1.00 31.56 1130 GLY A C 1
ATOM 751 O O . GLY A 1 92 ? 6.393 -14.175 -10.067 1.00 30.97 1130 GLY A O 1
ATOM 752 N N . GLY A 1 93 ? 6.812 -14.303 -12.297 1.00 27.21 1131 GLY A N 1
ATOM 753 C CA . GLY A 1 93 ? 5.552 -13.761 -12.681 1.00 26.28 1131 GLY A CA 1
ATOM 754 C C . GLY A 1 93 ? 5.799 -12.902 -13.922 1.00 24.47 1131 GLY A C 1
ATOM 755 O O . GLY A 1 93 ? 6.798 -13.105 -14.637 1.00 22.34 1131 GLY A O 1
ATOM 756 N N . VAL A 1 94 ? 4.928 -11.941 -14.159 1.00 22.85 1132 VAL A N 1
ATOM 757 C CA . VAL A 1 94 ? 5.023 -11.122 -15.387 1.00 22.25 1132 VAL A CA 1
ATOM 758 C C . VAL A 1 94 ? 5.964 -9.941 -15.191 1.00 20.57 1132 VAL A C 1
ATOM 759 O O . VAL A 1 94 ? 5.750 -9.129 -14.314 1.00 20.68 1132 VAL A O 1
ATOM 763 N N . PHE A 1 95 ? 7.047 -9.909 -15.980 1.00 18.78 1133 PHE A N 1
ATOM 764 C CA . PHE A 1 95 ? 8.013 -8.828 -15.977 1.00 17.96 1133 PHE A CA 1
ATOM 765 C C . PHE A 1 95 ? 7.547 -7.600 -16.834 1.00 18.69 1133 PHE A C 1
ATOM 766 O O . PHE A 1 95 ? 7.778 -6.447 -16.463 1.00 19.09 1133 PHE A O 1
ATOM 774 N N . ALA A 1 96 ? 6.932 -7.847 -18.000 1.00 19.45 1134 ALA A N 1
ATOM 775 C CA . ALA A 1 96 ? 6.412 -6.813 -18.867 1.00 19.83 1134 ALA A CA 1
ATOM 776 C C . ALA A 1 96 ? 5.358 -7.394 -19.801 1.00 21.05 1134 ALA A C 1
ATOM 777 O O . ALA A 1 96 ? 5.364 -8.595 -20.120 1.00 21.22 1134 ALA A O 1
ATOM 779 N N . LYS A 1 97 ? 4.535 -6.504 -20.341 1.00 21.57 1135 LYS A N 1
ATOM 780 C CA . LYS A 1 97 ? 3.467 -6.818 -21.307 1.00 22.90 1135 LYS A CA 1
ATOM 781 C C . LYS A 1 97 ? 3.670 -5.952 -22.558 1.00 21.54 1135 LYS A C 1
ATOM 782 O O . LYS A 1 97 ? 3.777 -4.770 -22.440 1.00 21.44 1135 LYS A O 1
ATOM 788 N N . ILE A 1 98 ? 3.812 -6.565 -23.733 1.00 20.14 1136 ILE A N 1
ATOM 789 C CA . ILE A 1 98 ? 3.998 -5.831 -24.970 1.00 19.97 1136 ILE A CA 1
ATOM 790 C C . ILE A 1 98 ? 2.688 -5.923 -25.823 1.00 20.83 1136 ILE A C 1
ATOM 791 O O . ILE A 1 98 ? 2.178 -7.033 -26.052 1.00 19.95 1136 ILE A O 1
ATOM 796 N N . THR A 1 99 ? 2.181 -4.763 -26.249 1.00 20.13 1137 THR A N 1
ATOM 797 C CA . THR A 1 99 ? 1.046 -4.703 -27.106 1.00 21.37 1137 THR A CA 1
ATOM 798 C C . THR A 1 99 ? 1.443 -4.407 -28.528 1.00 20.96 1137 THR A C 1
ATOM 799 O O . THR A 1 99 ? 2.099 -3.401 -28.804 1.00 21.91 1137 THR A O 1
ATOM 803 N N . PHE A 1 100 ? 1.021 -5.280 -29.438 1.00 21.65 1138 PHE A N 1
ATOM 804 C CA . PHE A 1 100 ? 1.248 -5.075 -30.857 1.00 21.14 1138 PHE A CA 1
ATOM 805 C C . PHE A 1 100 ? -0.114 -5.044 -31.583 1.00 22.92 1138 PHE A C 1
ATOM 806 O O . PHE A 1 100 ? -1.112 -5.515 -31.044 1.00 22.72 1138 PHE A O 1
ATOM 814 N N . LYS A 1 101 ? -0.117 -4.438 -32.745 1.00 23.85 1139 LYS A N 1
ATOM 815 C CA . LYS A 1 101 ? -1.224 -4.520 -33.707 1.00 25.86 1139 LYS A CA 1
ATOM 816 C C . LYS A 1 101 ? -0.719 -5.257 -34.926 1.00 24.56 1139 LYS A C 1
ATOM 817 O O . LYS A 1 101 ? 0.361 -4.903 -35.463 1.00 23.42 1139 LYS A O 1
ATOM 823 N N . VAL A 1 102 ? -1.452 -6.287 -35.356 1.00 23.74 1140 VAL A N 1
ATOM 824 C CA . VAL A 1 102 ? -1.057 -7.001 -36.560 1.00 23.72 1140 VAL A CA 1
ATOM 825 C C . VAL A 1 102 ? -1.467 -6.127 -37.716 1.00 25.29 1140 VAL A C 1
ATOM 826 O O . VAL A 1 102 ? -2.645 -5.815 -37.874 1.00 25.24 1140 VAL A O 1
ATOM 830 N N . LYS A 1 103 ? -0.511 -5.745 -38.546 1.00 24.75 1141 LYS A N 1
ATOM 831 C CA . LYS A 1 103 ? -0.833 -4.828 -39.637 1.00 25.75 1141 LYS A CA 1
ATOM 832 C C . LYS A 1 103 ? -1.796 -5.442 -40.615 1.00 25.83 1141 LYS A C 1
ATOM 833 O O . LYS A 1 103 ? -1.794 -6.628 -40.864 1.00 23.98 1141 LYS A O 1
ATOM 839 N N . SER A 1 104 ? -2.571 -4.589 -41.260 1.00 28.47 1142 SER A N 1
ATOM 840 C CA . SER A 1 104 ? -3.663 -5.066 -42.113 1.00 29.98 1142 SER A CA 1
ATOM 841 C C . SER A 1 104 ? -3.181 -5.854 -43.333 1.00 29.59 1142 SER A C 1
ATOM 842 O O . SER A 1 104 ? -3.973 -6.645 -43.919 1.00 32.09 1142 SER A O 1
ATOM 845 N N . THR A 1 105 ? -1.907 -5.619 -43.691 1.00 27.83 1143 THR A N 1
ATOM 846 C CA . THR A 1 105 ? -1.230 -6.239 -44.811 1.00 26.92 1143 THR A CA 1
ATOM 847 C C . THR A 1 105 ? -0.491 -7.586 -44.508 1.00 27.01 1143 THR A C 1
ATOM 848 O O . THR A 1 105 ? 0.052 -8.214 -45.424 1.00 27.84 1143 THR A O 1
ATOM 852 N N . THR A 1 106 ? -0.529 -8.037 -43.252 1.00 24.65 1144 THR A N 1
ATOM 853 C CA . THR A 1 106 ? 0.278 -9.179 -42.818 1.00 22.09 1144 THR A CA 1
ATOM 854 C C . THR A 1 106 ? -0.359 -10.501 -43.245 1.00 23.27 1144 THR A C 1
ATOM 855 O O . THR A 1 106 ? -1.558 -10.691 -43.089 1.00 24.71 1144 THR A O 1
ATOM 859 N N . ALA A 1 107 ? 0.437 -11.409 -43.803 1.00 23.36 1145 ALA A N 1
ATOM 860 C CA . ALA A 1 107 ? -0.049 -12.758 -44.110 1.00 24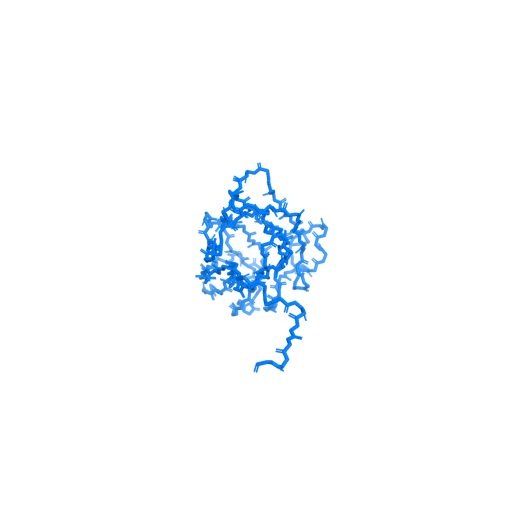.71 1145 ALA A CA 1
ATOM 861 C C . ALA A 1 107 ? -0.312 -13.588 -42.864 1.00 24.10 1145 ALA A C 1
ATOM 862 O O . ALA A 1 107 ? 0.407 -13.412 -41.840 1.00 22.62 1145 ALA A O 1
ATOM 864 N N . THR A 1 108 ? -1.279 -14.514 -42.958 1.00 23.19 1146 THR A N 1
ATOM 865 C CA . THR A 1 108 ? -1.419 -15.572 -41.906 1.00 23.31 1146 THR A CA 1
ATOM 866 C C . THR A 1 108 ? -0.064 -16.291 -41.830 1.00 23.89 1146 THR A C 1
ATOM 867 O O . THR A 1 108 ? 0.662 -16.440 -42.868 1.00 24.02 1146 THR A O 1
ATOM 871 N N . GLY A 1 109 ? 0.300 -16.704 -40.622 1.00 22.88 1147 GLY A N 1
ATOM 872 C CA . GLY A 1 109 ? 1.542 -17.434 -40.386 1.00 22.65 1147 GLY A CA 1
ATOM 873 C C . GLY A 1 109 ? 2.057 -17.085 -38.998 1.00 21.56 1147 GLY A C 1
ATOM 874 O O . GLY A 1 109 ? 1.312 -16.520 -38.209 1.00 21.86 1147 GLY A O 1
ATOM 875 N N . VAL A 1 110 ? 3.320 -17.387 -38.731 1.00 19.34 1148 VAL A N 1
ATOM 876 C CA . VAL A 1 110 ? 3.901 -17.328 -37.381 1.00 18.96 1148 VAL A CA 1
ATOM 877 C C . VAL A 1 110 ? 5.040 -16.329 -37.436 1.00 19.04 1148 VAL A C 1
ATOM 878 O O . VAL A 1 110 ? 5.911 -16.467 -38.294 1.00 19.12 1148 VAL A O 1
ATOM 882 N N . TYR A 1 111 ? 5.035 -15.352 -36.495 1.00 17.56 1149 TYR A N 1
ATOM 883 C CA . TYR A 1 111 ? 6.039 -14.272 -36.436 1.00 17.12 1149 TYR A CA 1
ATOM 884 C C . TYR A 1 111 ? 6.741 -14.331 -35.046 1.00 16.68 1149 TYR A C 1
ATOM 885 O O . TYR A 1 111 ? 6.091 -14.091 -33.980 1.00 17.11 1149 TYR A O 1
ATOM 894 N N . ASP A 1 112 ? 8.012 -14.731 -35.064 1.00 16.56 1150 ASP A N 1
ATOM 895 C CA . ASP A 1 112 ? 8.726 -15.104 -33.870 1.00 17.28 1150 ASP A CA 1
ATOM 896 C C . ASP A 1 112 ? 9.048 -13.839 -33.087 1.00 17.67 1150 ASP A C 1
ATOM 897 O O . ASP A 1 112 ? 9.268 -12.744 -33.698 1.00 17.36 1150 ASP A O 1
ATOM 902 N N . LEU A 1 113 ? 9.163 -13.985 -31.759 1.00 17.91 1151 LEU A N 1
ATOM 903 C CA . LEU A 1 113 ? 9.656 -12.903 -30.936 1.00 17.71 1151 LEU A CA 1
ATOM 904 C C . LEU A 1 113 ? 10.800 -13.470 -30.096 1.00 17.23 1151 LEU A C 1
ATOM 905 O O . LEU A 1 113 ? 10.609 -14.471 -29.369 1.00 17.91 1151 LEU A O 1
ATOM 910 N N . ARG A 1 114 ? 12.001 -12.966 -30.310 1.00 17.60 1152 ARG A N 1
ATOM 911 C CA . ARG A 1 114 ? 13.207 -13.630 -29.812 1.00 18.72 1152 ARG A CA 1
ATOM 912 C C . ARG A 1 114 ? 14.077 -12.791 -28.936 1.00 19.19 1152 ARG A C 1
ATOM 913 O O . ARG A 1 114 ? 14.148 -11.601 -29.089 1.00 17.87 1152 ARG A O 1
ATOM 921 N N . LYS A 1 115 ? 14.788 -13.443 -28.042 1.00 20.31 1153 LYS A N 1
ATOM 922 C CA . LYS A 1 115 ? 15.948 -12.842 -27.425 1.00 21.43 1153 LYS A CA 1
ATOM 923 C C . LYS A 1 115 ? 16.938 -12.269 -28.464 1.00 21.88 1153 LYS A C 1
ATOM 924 O O . LYS A 1 115 ? 17.327 -12.922 -29.440 1.00 22.16 1153 LYS A O 1
ATOM 930 N N . ASP A 1 116 ? 17.335 -11.015 -28.266 1.00 22.21 1154 ASP A N 1
ATOM 931 C CA . ASP A 1 116 ? 18.408 -10.424 -29.066 1.00 23.84 1154 ASP A CA 1
ATOM 932 C C . ASP A 1 116 ? 19.546 -10.243 -28.014 1.00 25.48 1154 ASP A C 1
ATOM 933 O O . ASP A 1 116 ? 19.868 -11.144 -27.249 1.00 28.35 1154 ASP A O 1
ATOM 938 N N . LEU A 1 117 ? 20.106 -9.082 -27.903 1.00 26.17 1155 LEU A N 1
ATOM 939 C CA . LEU A 1 117 ? 21.274 -8.920 -27.029 1.00 27.47 1155 LEU A CA 1
ATOM 940 C C . LEU A 1 117 ? 20.892 -9.029 -25.534 1.00 27.38 1155 LEU A C 1
ATOM 941 O O . LEU A 1 117 ? 19.899 -8.448 -25.098 1.00 25.87 1155 LEU A O 1
ATOM 946 N N . VAL A 1 118 ? 21.650 -9.800 -24.761 1.00 28.67 1156 VAL A N 1
ATOM 947 C CA . VAL A 1 118 ? 21.423 -9.923 -23.317 1.00 29.65 1156 VAL A CA 1
ATOM 948 C C . VAL A 1 118 ? 22.563 -9.189 -22.654 1.00 33.14 1156 VAL A C 1
ATOM 949 O O . VAL A 1 118 ? 23.744 -9.339 -23.050 1.00 34.05 1156 VAL A O 1
ATOM 953 N N . GLY A 1 119 ? 22.190 -8.341 -21.709 1.00 31.21 1157 GLY A N 1
ATOM 954 C CA . GLY A 1 119 ? 23.160 -7.597 -20.899 1.00 33.17 1157 GLY A CA 1
ATOM 955 C C . GLY A 1 119 ? 23.281 -8.341 -19.594 1.00 34.94 1157 GLY A C 1
ATOM 956 O O . GLY A 1 119 ? 23.189 -9.581 -19.543 1.00 39.57 1157 GLY A O 1
ATOM 957 N N . SER A 1 120 ? 23.464 -7.588 -18.534 1.00 32.48 1158 SER A N 1
ATOM 958 C CA . SER A 1 120 ? 23.746 -8.143 -17.244 1.00 31.13 1158 SER A CA 1
ATOM 959 C C . SER A 1 120 ? 22.429 -8.531 -16.548 1.00 27.59 1158 SER A C 1
ATOM 960 O O . SER A 1 120 ? 21.485 -7.774 -16.652 1.00 25.29 1158 SER A O 1
ATOM 963 N N . PHE A 1 121 ? 22.340 -9.723 -15.938 1.00 25.12 1159 PHE A N 1
ATOM 964 C CA . PHE A 1 121 ? 21.311 -10.021 -14.873 1.00 23.29 1159 PHE A CA 1
ATOM 965 C C . PHE A 1 121 ? 22.104 -10.268 -13.578 1.00 24.09 1159 PHE A C 1
ATOM 966 O O . PHE A 1 121 ? 23.101 -11.028 -13.559 1.00 23.52 1159 PHE A O 1
ATOM 974 N N . SER A 1 122 ? 21.648 -9.646 -12.494 1.00 23.81 1160 SER A N 1
ATOM 975 C CA . SER A 1 122 ? 22.346 -9.663 -11.220 1.00 27.05 1160 SER A CA 1
ATOM 976 C C . SER A 1 122 ? 21.405 -9.529 -10.047 1.00 26.26 1160 SER A C 1
ATOM 977 O O . SER A 1 122 ? 20.333 -8.889 -10.142 1.00 24.39 1160 SER A O 1
ATOM 980 N N . GLY A 1 123 ? 21.864 -10.044 -8.913 1.00 26.09 1161 GLY A N 1
ATOM 981 C CA . GLY A 1 123 ? 21.132 -9.877 -7.658 1.00 28.16 1161 GLY A CA 1
ATOM 982 C C . GLY A 1 123 ? 22.106 -9.701 -6.482 1.00 32.44 1161 GLY A C 1
ATOM 983 O O . GLY A 1 123 ? 23.302 -9.959 -6.621 1.00 32.44 1161 GLY A O 1
ATOM 984 N N . LEU A 1 124 ? 21.580 -9.309 -5.331 1.00 46.91 1162 LEU A N 1
ATOM 985 C CA . LEU A 1 124 ? 22.389 -9.155 -4.095 1.00 50.81 1162 LEU A CA 1
ATOM 986 C C . LEU A 1 124 ? 22.162 -10.357 -3.186 1.00 50.03 1162 LEU A C 1
ATOM 987 O O . LEU A 1 124 ? 21.100 -10.461 -2.584 1.00 49.36 1162 LEU A O 1
ATOM 992 N N . LYS A 1 125 ? 23.139 -11.257 -3.092 1.00 52.15 1163 LYS A N 1
ATOM 993 C CA A LYS A 1 125 ? 22.937 -12.503 -2.346 0.50 55.64 1163 LYS A CA 1
ATOM 994 C CA B LYS A 1 125 ? 22.984 -12.529 -2.345 0.50 53.53 1163 LYS A CA 1
ATOM 995 C C . LYS A 1 125 ? 22.890 -12.268 -0.825 1.00 59.03 1163 LYS A C 1
ATOM 996 O O . LYS A 1 125 ? 21.916 -12.669 -0.165 1.00 63.92 1163 LYS A O 1
ATOM 1007 N N . ASP A 1 126 ? 23.918 -11.608 -0.286 1.00 59.56 1164 ASP A N 1
ATOM 1008 C CA . ASP A 1 126 ? 23.971 -11.160 1.119 1.00 62.12 1164 ASP A CA 1
ATOM 1009 C C . ASP A 1 126 ? 24.663 -9.805 1.081 1.00 64.47 1164 ASP A C 1
ATOM 1010 O O . ASP A 1 126 ? 25.650 -9.558 1.803 1.00 64.45 1164 ASP A O 1
ATOM 1015 N N . ASN A 1 127 ? 24.133 -8.969 0.181 1.00 64.33 1165 ASN A N 1
ATOM 1016 C CA . ASN A 1 127 ? 24.716 -7.700 -0.236 1.00 66.53 1165 ASN A CA 1
ATOM 1017 C C . ASN A 1 127 ? 26.013 -7.829 -1.061 1.00 65.21 1165 ASN A C 1
ATOM 1018 O O . ASN A 1 127 ? 26.747 -6.852 -1.197 1.00 71.30 1165 ASN A O 1
ATOM 1023 N N . LYS A 1 128 ? 26.267 -9.012 -1.639 1.00 62.84 1166 LYS A N 1
ATOM 1024 C CA . LYS A 1 128 ? 27.283 -9.187 -2.695 1.00 59.99 1166 LYS A CA 1
ATOM 1025 C C . LYS A 1 128 ? 26.585 -9.346 -4.065 1.00 54.33 1166 LYS A C 1
ATOM 1026 O O . LYS A 1 128 ? 25.756 -10.234 -4.227 1.00 48.07 1166 LYS A O 1
ATOM 1032 N N . MET A 1 129 ? 26.918 -8.451 -5.001 1.00 53.80 1167 MET A N 1
ATOM 1033 C CA . MET A 1 129 ? 26.465 -8.477 -6.411 1.00 53.84 1167 MET A CA 1
ATOM 1034 C C . MET A 1 129 ? 26.723 -9.834 -7.043 1.00 48.72 1167 MET A C 1
ATOM 1035 O O . MET A 1 129 ? 27.860 -10.246 -7.168 1.00 50.80 1167 MET A O 1
ATOM 1040 N N . THR A 1 130 ? 25.676 -10.565 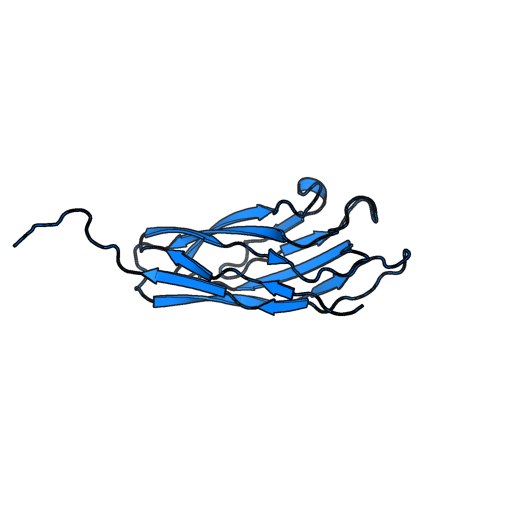-7.391 1.00 44.61 1168 THR A N 1
ATOM 1041 C CA . THR A 1 130 ? 25.832 -11.925 -7.903 1.00 41.71 1168 THR A CA 1
ATOM 1042 C C . THR A 1 130 ? 25.232 -12.026 -9.311 1.00 39.27 1168 THR A C 1
ATOM 1043 O O . THR A 1 130 ? 24.099 -11.655 -9.497 1.00 33.48 1168 THR A O 1
ATOM 1047 N N . SER A 1 131 ? 26.021 -12.511 -10.281 1.00 38.15 1169 SER A N 1
ATOM 1048 C CA . SER A 1 131 ? 25.542 -12.672 -11.645 1.00 36.90 1169 SER A CA 1
ATOM 1049 C C . SER A 1 131 ? 24.575 -13.862 -11.775 1.00 32.58 1169 SER A C 1
ATOM 1050 O O . SER A 1 131 ? 24.674 -14.880 -11.062 1.00 30.65 1169 SER A O 1
ATOM 1053 N N . ILE A 1 132 ? 23.609 -13.715 -12.680 1.00 29.22 1170 ILE A N 1
ATOM 1054 C CA . ILE A 1 132 ? 22.590 -14.722 -12.895 1.00 27.88 1170 ILE A CA 1
ATOM 1055 C C . ILE A 1 132 ? 22.532 -14.965 -14.418 1.00 26.61 1170 ILE A C 1
ATOM 1056 O O . ILE A 1 132 ? 22.539 -14.034 -15.159 1.00 26.19 1170 ILE A O 1
ATOM 1061 N N . GLY A 1 133 ? 22.524 -16.224 -14.838 1.00 26.14 1171 GLY A N 1
ATOM 1062 C CA . GLY A 1 133 ? 22.334 -16.543 -16.241 1.00 26.26 1171 GLY A CA 1
ATOM 1063 C C . GLY A 1 133 ? 20.847 -16.451 -16.538 1.00 25.91 1171 GLY A C 1
ATOM 1064 O O . GLY A 1 133 ? 20.017 -16.996 -15.814 1.00 26.44 1171 GLY A O 1
ATOM 1065 N N . ALA A 1 134 ? 20.527 -15.791 -17.638 1.00 24.87 1172 ALA A N 1
ATOM 1066 C CA . ALA A 1 134 ? 19.185 -15.718 -18.116 1.00 24.17 1172 ALA A CA 1
ATOM 1067 C C . ALA A 1 134 ? 19.004 -16.706 -19.315 1.00 23.52 1172 ALA A C 1
ATOM 1068 O O . ALA A 1 134 ? 19.646 -16.616 -20.392 1.00 23.47 1172 ALA A O 1
ATOM 1070 N N . GLU A 1 135 ? 18.203 -17.711 -19.041 1.00 22.89 1173 GLU A N 1
ATOM 1071 C CA . GLU A 1 135 ? 17.806 -18.742 -20.010 1.00 22.60 1173 GLU A CA 1
ATOM 1072 C C . GLU A 1 135 ? 16.561 -18.216 -20.737 1.00 22.06 1173 GLU A C 1
ATOM 1073 O O . GLU A 1 135 ? 15.514 -18.030 -20.132 1.00 22.28 1173 GLU A O 1
ATOM 1079 N N . PHE A 1 136 ? 16.653 -17.921 -22.033 1.00 21.56 1174 PHE A N 1
ATOM 1080 C CA . PHE A 1 136 ? 15.475 -17.453 -22.742 1.00 21.21 1174 PHE A CA 1
ATOM 1081 C C . PHE A 1 136 ? 14.723 -18.538 -23.466 1.00 21.30 1174 PHE A C 1
ATOM 1082 O O . PHE A 1 136 ? 15.356 -19.364 -24.102 1.00 22.17 1174 PHE A O 1
ATOM 1090 N N . THR A 1 137 ? 13.393 -18.446 -23.387 1.00 21.30 1175 THR A N 1
ATOM 1091 C CA . THR A 1 137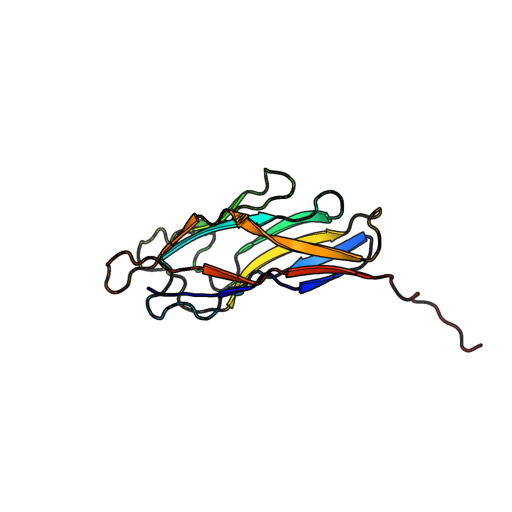 ? 12.482 -19.230 -24.196 1.00 21.56 1175 THR A CA 1
ATOM 1092 C C . THR A 1 137 ? 11.726 -18.258 -25.120 1.00 20.19 1175 THR A C 1
ATOM 1093 O O . THR A 1 137 ? 10.881 -17.507 -24.699 1.00 20.27 1175 THR A O 1
ATOM 1097 N N . ASN A 1 138 ? 12.028 -18.334 -26.402 1.00 19.78 1176 ASN A N 1
ATOM 1098 C CA . ASN A 1 138 ? 11.444 -17.458 -27.420 1.00 19.44 1176 ASN A CA 1
ATOM 1099 C C . ASN A 1 138 ? 9.984 -17.784 -27.621 1.00 19.60 1176 ASN A C 1
ATOM 1100 O O . ASN A 1 138 ? 9.547 -18.919 -27.379 1.00 20.21 1176 ASN A O 1
ATOM 1105 N N . GLY A 1 139 ? 9.278 -16.782 -28.106 1.00 18.72 1177 GLY A N 1
ATOM 1106 C CA . GLY A 1 139 ? 7.836 -16.710 -28.249 1.00 19.36 1177 GLY A CA 1
ATOM 1107 C C . GLY A 1 139 ? 7.469 -16.347 -29.692 1.00 18.56 1177 GLY A C 1
ATOM 1108 O O . GLY A 1 139 ? 8.275 -16.492 -30.605 1.00 18.12 1177 GLY A O 1
ATOM 1109 N N . SER A 1 140 ? 6.291 -15.827 -29.862 1.00 19.16 1178 SER A N 1
ATOM 1110 C CA . SER A 1 140 ? 5.717 -15.675 -31.180 1.00 18.86 1178 SER A CA 1
ATOM 1111 C C . SER A 1 140 ? 4.330 -15.090 -31.101 1.00 19.70 1178 SER A C 1
ATOM 1112 O O . SER A 1 140 ? 3.640 -15.128 -30.085 1.00 20.44 1178 SER A O 1
ATOM 1115 N N . ILE A 1 141 ? 3.952 -14.499 -32.239 1.00 19.69 1179 ILE A N 1
ATOM 1116 C CA . ILE A 1 141 ? 2.539 -14.134 -32.549 1.00 20.82 1179 ILE A CA 1
ATOM 1117 C C . ILE A 1 141 ? 2.128 -14.988 -33.761 1.00 20.69 1179 ILE A C 1
ATOM 1118 O O . ILE A 1 141 ? 2.807 -15.002 -34.811 1.00 19.36 1179 ILE A O 1
ATOM 1123 N N . THR A 1 142 ? 1.071 -15.766 -33.578 1.00 21.70 1180 THR A N 1
ATOM 1124 C CA . THR A 1 142 ? 0.534 -16.546 -34.676 1.00 22.07 1180 THR A CA 1
ATOM 1125 C C . THR A 1 142 ? -0.674 -15.784 -35.212 1.00 22.59 1180 THR A C 1
ATOM 1126 O O . THR A 1 142 ? -1.645 -15.547 -34.529 1.00 23.52 1180 THR A O 1
ATOM 1130 N N . VAL A 1 143 ? -0.589 -15.427 -36.482 1.00 22.26 1181 VAL A N 1
ATOM 1131 C CA . VAL A 1 143 ? -1.626 -14.706 -37.141 1.00 22.98 1181 VAL A CA 1
ATOM 1132 C C . VAL A 1 143 ? -2.503 -15.708 -37.926 1.00 24.31 1181 VAL A C 1
ATOM 1133 O O . VAL A 1 143 ? -2.046 -16.367 -38.853 1.00 22.55 1181 VAL A O 1
ATOM 1137 N N . ALA A 1 144 ? -3.774 -15.746 -37.567 1.00 28.15 1182 ALA A N 1
ATOM 1138 C CA . ALA A 1 144 ? -4.703 -16.746 -38.118 1.00 31.38 1182 ALA A CA 1
ATOM 1139 C C . ALA A 1 144 ? -5.846 -16.037 -38.800 1.00 33.13 1182 ALA A C 1
ATOM 1140 O O . ALA A 1 144 ? -6.164 -14.961 -38.407 1.00 32.88 1182 ALA A O 1
ATOM 1142 N N . ALA A 1 145 ? -6.467 -16.695 -39.786 1.00 37.16 1183 ALA A N 1
ATOM 1143 C CA . ALA A 1 145 ? -7.663 -16.163 -40.449 1.00 40.35 1183 ALA A CA 1
ATOM 1144 C C . ALA A 1 145 ? -8.811 -16.243 -39.461 1.00 44.45 1183 ALA A C 1
ATOM 1145 O O . ALA A 1 145 ? -8.935 -17.233 -38.757 1.00 43.84 1183 ALA A O 1
ATOM 1147 N N . THR A 1 146 ? -9.608 -15.179 -39.432 1.00 48.28 1184 THR A N 1
ATOM 1148 C CA . THR A 1 146 ? -10.884 -15.058 -38.672 1.00 48.06 1184 THR A CA 1
ATOM 1149 C C . THR A 1 146 ? -12.031 -15.891 -39.303 1.00 47.95 1184 THR A C 1
ATOM 1150 O O . THR A 1 146 ? -12.334 -15.690 -40.465 1.00 48.77 1184 THR A O 1
ATOM 1154 N N . ALA A 1 147 ? -12.652 -16.820 -38.569 1.00 43.71 1185 ALA A N 1
ATOM 1155 C CA . ALA A 1 147 ? -13.887 -17.447 -39.045 1.00 43.02 1185 ALA A CA 1
ATOM 1156 C C . ALA A 1 147 ? -14.916 -16.357 -39.347 1.00 36.87 1185 ALA A C 1
ATOM 1157 O O . ALA A 1 147 ? -14.953 -15.356 -38.659 1.00 31.97 1185 ALA A O 1
ATOM 1159 N N . PRO A 1 148 ? -15.747 -16.526 -40.385 1.00 35.90 1186 PRO A N 1
ATOM 1160 C CA . PRO A 1 148 ? -16.649 -15.405 -40.535 1.00 31.95 1186 PRO A CA 1
ATOM 1161 C C . PRO A 1 148 ? -17.679 -15.440 -39.401 1.00 26.81 11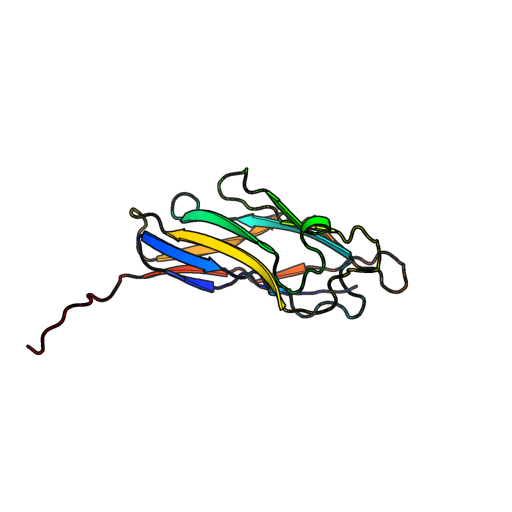86 PRO A C 1
ATOM 1162 O O . PRO A 1 148 ? -17.916 -16.488 -38.849 1.00 26.87 1186 PRO A O 1
ATOM 1166 N N . LEU A 1 149 ? -18.272 -14.293 -39.039 1.00 24.06 1187 LEU A N 1
ATOM 1167 C CA . LEU A 1 149 ? -19.245 -14.240 -37.947 1.00 22.61 1187 LEU A CA 1
ATOM 1168 C C . LEU A 1 149 ? -20.601 -14.798 -38.418 1.00 22.52 1187 LEU A C 1
ATOM 1169 O O . LEU A 1 149 ? -21.333 -15.434 -37.674 1.00 21.15 1187 LEU A O 1
ATOM 1174 N N . GLU A 1 150 ? -20.900 -14.546 -39.689 1.00 23.51 1188 GLU A N 1
ATOM 1175 C CA . GLU A 1 150 ? -22.154 -15.012 -40.303 1.00 23.74 1188 GLU A CA 1
ATOM 1176 C C . GLU A 1 150 ? -21.962 -16.442 -40.818 1.00 24.70 1188 GLU A C 1
ATOM 1177 O O . GLU A 1 150 ? -20.935 -16.745 -41.531 1.00 24.53 1188 GLU A O 1
ATOM 1183 N N . HIS A 1 151 ? -22.919 -17.310 -40.510 1.00 24.88 1189 HIS A N 1
ATOM 1184 C CA . HIS A 1 151 ? -22.968 -18.648 -41.119 1.00 27.43 1189 HIS A CA 1
ATOM 1185 C C . HIS A 1 151 ? -24.397 -19.176 -41.314 1.00 27.62 1189 HIS A C 1
ATOM 1186 O O . HIS A 1 151 ? -25.398 -18.606 -40.815 1.00 25.08 1189 HIS A O 1
ATOM 1193 N N . HIS A 1 152 ? -24.490 -20.182 -42.177 1.00 29.75 1190 HIS A N 1
ATOM 1194 C CA . HIS A 1 152 ? -25.789 -20.699 -42.609 1.00 32.30 1190 HIS A CA 1
ATOM 1195 C C . HIS A 1 152 ? -25.801 -22.206 -42.588 1.00 38.33 1190 HIS A C 1
ATOM 1196 O O . HIS A 1 152 ? -24.864 -22.808 -43.096 1.00 39.08 1190 HIS A O 1
ATOM 1203 N N . HIS A 1 153 ? -26.840 -22.797 -41.992 1.00 43.29 1191 HIS A N 1
ATOM 1204 C CA . HIS A 1 153 ? -27.051 -24.267 -42.023 1.00 51.14 1191 HIS A CA 1
ATOM 1205 C C . HIS A 1 153 ? -27.554 -24.703 -43.422 1.00 54.63 1191 HIS A C 1
ATOM 1206 O O . HIS A 1 153 ? -28.768 -24.802 -43.635 1.00 58.78 1191 HIS A O 1
ATOM 1213 N N . HIS A 1 154 ? -26.633 -24.891 -44.365 0.50 58.47 1192 HIS A N 1
ATOM 1214 C CA . HIS A 1 154 ? -26.954 -25.414 -45.705 0.50 63.50 1192 HIS A CA 1
ATOM 1215 C C . HIS A 1 154 ? -26.062 -26.609 -46.016 0.50 66.32 1192 HIS A C 1
ATOM 1216 O O . HIS A 1 154 ? -26.252 -27.689 -45.463 0.50 66.09 1192 HIS A O 1
#

CATH classification: 2.60.40.680

B-factor: mean 31.06, std 12.41, range [15.62, 87.49]